Protein AF-A0A5M4DBM9-F1 (afdb_monomer)

Secondary structure (DSSP, 8-state):
-----SS------------S-HHHHHHHHHHHH--------SGGGT----

Mean predicted aligned error: 5.38 Å

Radius of gyration: 17.1 Å; Cα contacts (8 Å, |Δi|>4): 12; chains: 1; bounding box: 33×29×46 Å

Sequence (50 aa):
MMSQDIFPIRRIDHVRFYVNNARQSAYFYQHAFGFDITGFQGLETGSTNE

Foldseek 3Di:
DPPPPPDDDDDDDDDDDDDPDPVVVVVCCCPVVVDDDPDDDDVVNVDPDD

Solvent-accessible surface area (backbone atoms only — not comparable to full-atom values): 3715 Å² total; per-residue (Å²): 130,83,79,75,72,90,74,74,86,86,75,88,86,80,85,87,82,92,65,97,52,62,70,63,50,51,50,47,44,30,73,78,71,66,51,79,86,88,77,86,85,38,67,92,71,72,41,89,66,132

pLDDT: mean 91.58, std 10.46, range [49.16, 98.31]

Structure (mmCIF, N/CA/C/O backbone):
data_AF-A0A5M4DBM9-F1
#
_entry.id   AF-A0A5M4DBM9-F1
#
loop_
_atom_site.group_PDB
_atom_site.id
_atom_site.type_symbol
_atom_site.label_atom_id
_atom_site.label_alt_id
_atom_site.label_comp_id
_atom_site.label_asym_id
_atom_site.label_entity_id
_atom_site.label_seq_id
_atom_site.pdbx_PDB_ins_code
_atom_site.Cartn_x
_atom_site.Cartn_y
_atom_site.Cartn_z
_atom_site.occupancy
_atom_site.B_iso_or_equiv
_atom_site.auth_seq_id
_atom_site.auth_comp_id
_atom_site.auth_asym_id
_atom_site.auth_atom_id
_atom_site.pdbx_PDB_model_num
ATOM 1 N N . MET A 1 1 ? -22.926 5.992 36.633 1.00 49.16 1 MET A N 1
ATOM 2 C CA . MET A 1 1 ? -22.685 6.964 35.546 1.00 49.16 1 MET A CA 1
ATOM 3 C C . MET A 1 1 ? -21.871 6.227 34.499 1.00 49.16 1 MET A C 1
ATOM 5 O O . MET A 1 1 ? -20.786 5.780 34.841 1.00 49.16 1 MET A O 1
ATOM 9 N N . MET A 1 2 ? -22.419 5.955 33.311 1.00 56.38 2 MET A N 1
ATOM 10 C CA . MET A 1 2 ? -21.621 5.330 32.250 1.00 56.38 2 MET A CA 1
ATOM 11 C C . MET A 1 2 ? -20.544 6.333 31.841 1.00 56.38 2 MET A C 1
ATOM 13 O O . MET A 1 2 ? -20.885 7.461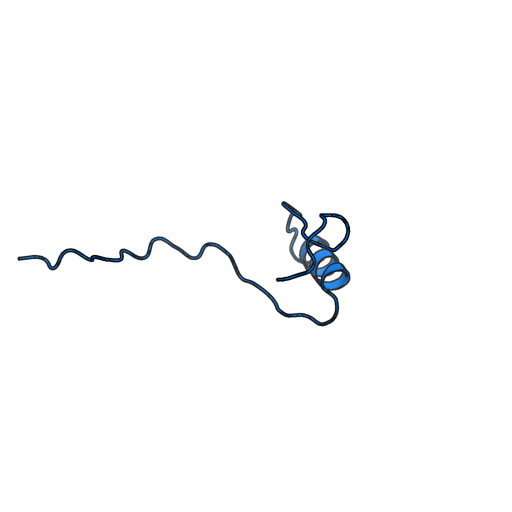 31.487 1.00 56.38 2 MET A O 1
ATOM 17 N N . SER A 1 3 ? -19.271 5.956 31.959 1.00 73.88 3 SER A N 1
ATOM 18 C CA . SER A 1 3 ? -18.158 6.765 31.466 1.00 73.88 3 SER A CA 1
ATOM 19 C C . SER A 1 3 ? -18.400 7.043 29.986 1.00 73.88 3 SER A C 1
ATOM 21 O O . SER A 1 3 ? -18.448 6.105 29.192 1.00 73.88 3 SER A O 1
ATOM 23 N N . GLN A 1 4 ? -18.628 8.309 29.624 1.00 76.75 4 GLN A N 1
ATOM 24 C CA . GLN A 1 4 ? -18.667 8.687 28.218 1.00 76.75 4 GLN A CA 1
ATOM 25 C C . GLN A 1 4 ? -17.283 8.422 27.637 1.00 76.75 4 GLN A C 1
ATOM 27 O O . GLN A 1 4 ? -16.288 8.960 28.121 1.00 76.75 4 GLN A O 1
ATOM 32 N N . ASP A 1 5 ? -17.236 7.556 26.630 1.00 80.19 5 ASP A N 1
ATOM 33 C CA . ASP A 1 5 ? -16.028 7.320 25.860 1.00 80.19 5 ASP A CA 1
ATOM 34 C C . ASP A 1 5 ? -15.706 8.599 25.076 1.00 80.19 5 ASP A C 1
ATOM 36 O O . ASP A 1 5 ? -16.405 8.964 24.131 1.00 80.19 5 ASP A O 1
ATOM 40 N N . ILE A 1 6 ? -14.688 9.323 25.540 1.00 90.00 6 ILE A N 1
ATOM 41 C CA . ILE A 1 6 ? -14.231 10.591 24.963 1.00 90.00 6 ILE A CA 1
ATOM 42 C C . ILE A 1 6 ? -13.549 10.407 23.599 1.00 90.00 6 ILE A C 1
ATOM 44 O O . ILE A 1 6 ? -13.397 11.385 22.870 1.00 90.00 6 ILE A O 1
ATOM 48 N N . PHE A 1 7 ? -13.176 9.173 23.233 1.00 88.25 7 PHE A N 1
ATOM 49 C CA . PHE A 1 7 ? -12.546 8.844 21.953 1.00 88.25 7 PHE A CA 1
ATOM 50 C C . PHE A 1 7 ? -13.095 7.525 21.383 1.00 88.25 7 PHE A C 1
ATOM 52 O O . PHE A 1 7 ? -12.372 6.529 21.306 1.00 88.25 7 PHE A O 1
ATOM 59 N N . PRO A 1 8 ? -14.362 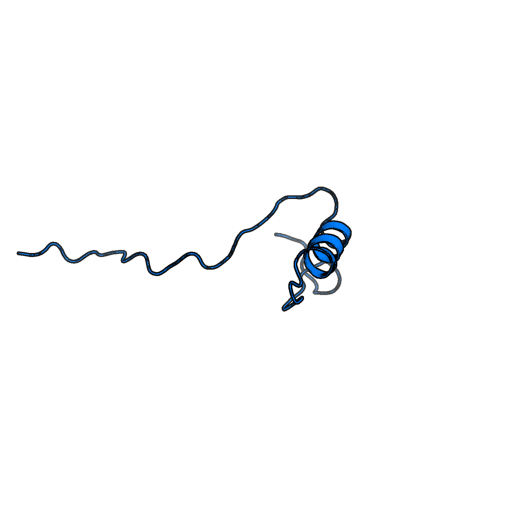7.510 20.926 1.00 90.69 8 PRO A N 1
ATOM 60 C CA . PRO A 1 8 ? -14.990 6.291 20.442 1.00 90.69 8 PRO A CA 1
ATOM 61 C C . PRO A 1 8 ? -14.319 5.798 19.154 1.00 90.69 8 PRO A C 1
ATOM 63 O O . PRO A 1 8 ? -14.347 6.461 18.110 1.00 90.69 8 PR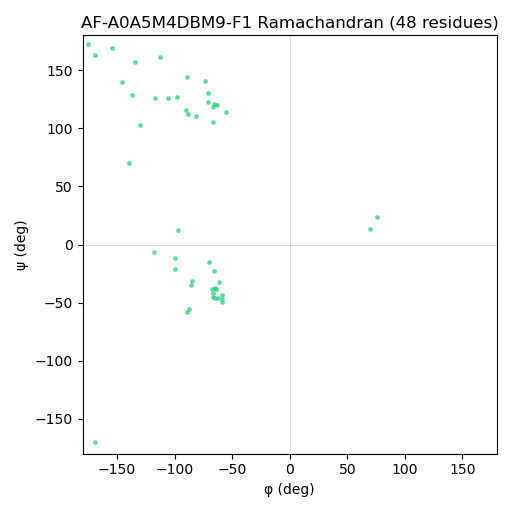O A O 1
ATOM 66 N N . ILE A 1 9 ? -13.747 4.595 19.211 1.00 91.88 9 ILE A N 1
ATOM 67 C CA . ILE A 1 9 ? -13.141 3.932 18.053 1.00 91.88 9 ILE A CA 1
ATOM 68 C C . ILE A 1 9 ? -14.250 3.484 17.095 1.00 91.88 9 ILE A C 1
ATOM 70 O O . ILE A 1 9 ? -15.139 2.720 17.463 1.00 91.88 9 ILE A O 1
ATOM 74 N N . ARG A 1 10 ? -14.195 3.949 15.840 1.00 92.50 10 ARG A N 1
ATOM 75 C CA . ARG A 1 10 ? -15.226 3.660 14.826 1.00 92.50 10 ARG A CA 1
ATOM 76 C C . ARG A 1 10 ? -14.928 2.384 14.040 1.00 92.50 10 ARG A C 1
ATOM 78 O O . ARG A 1 10 ? -15.775 1.503 13.964 1.00 92.50 10 ARG A O 1
ATOM 85 N N . ARG A 1 11 ? -13.764 2.337 13.386 1.00 96.00 11 ARG A N 1
ATOM 86 C CA . ARG A 1 11 ? -13.287 1.252 12.509 1.00 96.00 11 ARG A CA 1
ATOM 87 C C . ARG A 1 11 ? -11.852 1.533 12.055 1.00 96.00 11 ARG A C 1
ATOM 89 O O . ARG A 1 11 ? -11.350 2.634 12.269 1.00 96.00 11 ARG A O 1
ATOM 96 N N . ILE A 1 12 ? -11.243 0.561 11.381 1.00 95.88 12 ILE A N 1
ATOM 97 C CA . ILE A 1 12 ? -10.005 0.758 10.618 1.00 95.88 12 ILE A CA 1
ATOM 98 C C . ILE A 1 12 ? -10.336 1.585 9.370 1.00 95.88 12 ILE A C 1
ATOM 100 O O . ILE A 1 12 ? -11.293 1.269 8.664 1.00 95.88 12 ILE A O 1
ATOM 104 N N . ASP A 1 13 ? -9.567 2.644 9.132 1.00 95.94 13 ASP A N 1
ATOM 105 C CA . ASP A 1 13 ? -9.731 3.532 7.977 1.00 95.94 13 ASP A CA 1
ATOM 106 C C . ASP A 1 13 ? -8.944 3.021 6.761 1.00 95.94 13 ASP A C 1
ATOM 108 O O . ASP A 1 13 ? -9.520 2.733 5.716 1.00 95.94 13 ASP A O 1
ATOM 112 N N . HIS A 1 14 ? -7.637 2.807 6.932 1.00 95.19 14 HIS A N 1
ATOM 113 C CA . HIS A 1 14 ? -6.761 2.232 5.916 1.00 95.19 14 HIS A CA 1
ATOM 114 C C . HIS A 1 14 ? -5.550 1.538 6.554 1.00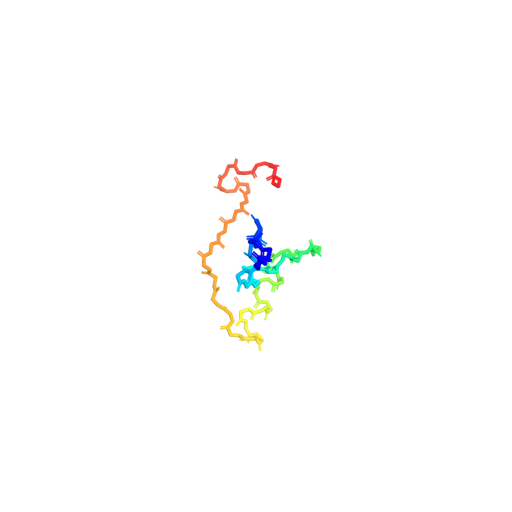 95.19 14 HIS A C 1
ATOM 116 O O . HIS A 1 14 ? -5.277 1.689 7.747 1.00 95.19 14 HIS A O 1
ATOM 122 N N . VAL A 1 15 ? -4.805 0.790 5.737 1.00 95.44 15 VAL A N 1
ATOM 123 C CA . VAL A 1 15 ? -3.504 0.210 6.094 1.00 95.44 15 VAL A CA 1
ATOM 124 C C . VAL A 1 15 ? -2.446 0.822 5.184 1.00 95.44 15 VAL A C 1
ATOM 126 O O . VAL A 1 15 ? -2.583 0.783 3.962 1.00 95.44 15 VAL A O 1
ATOM 129 N N . ARG A 1 16 ? -1.391 1.395 5.773 1.00 95.50 16 ARG A N 1
ATOM 130 C CA . ARG A 1 16 ? -0.247 1.944 5.036 1.00 95.50 16 ARG A CA 1
ATOM 131 C C . ARG A 1 16 ? 0.886 0.927 5.009 1.00 95.50 16 ARG A C 1
ATOM 133 O O . ARG A 1 16 ? 1.318 0.451 6.056 1.00 95.50 16 ARG A O 1
ATOM 140 N N . PHE A 1 17 ? 1.383 0.632 3.814 1.00 96.31 17 PHE A N 1
ATOM 141 C CA . PHE A 1 17 ? 2.527 -0.250 3.618 1.00 96.31 17 PHE A CA 1
ATOM 142 C C . PHE A 1 17 ? 3.765 0.571 3.257 1.00 96.31 17 PHE A C 1
ATOM 144 O O . PHE A 1 17 ? 3.749 1.314 2.278 1.00 96.31 17 PHE A O 1
ATOM 151 N N . TYR A 1 18 ? 4.850 0.385 4.007 1.00 96.31 18 TYR A N 1
ATOM 152 C CA . TYR A 1 18 ? 6.176 0.856 3.616 1.00 96.31 18 TYR A CA 1
ATOM 153 C C . TYR A 1 18 ? 6.865 -0.250 2.828 1.00 96.31 18 TYR A C 1
ATOM 155 O O . TYR A 1 18 ? 7.111 -1.340 3.341 1.00 96.31 18 TYR A O 1
ATOM 163 N N . VAL A 1 19 ? 7.131 0.020 1.556 1.00 97.12 19 VAL A N 1
ATOM 164 C CA . VAL A 1 19 ? 7.650 -0.961 0.601 1.00 97.12 19 VAL A CA 1
ATOM 165 C C . VAL A 1 19 ? 8.785 -0.350 -0.200 1.00 97.12 19 VAL A C 1
ATOM 167 O O . VAL A 1 19 ? 8.867 0.864 -0.354 1.00 97.12 19 VAL A O 1
ATOM 170 N N . ASN A 1 20 ? 9.651 -1.197 -0.753 1.00 98.06 20 ASN A N 1
ATOM 171 C CA . ASN A 1 20 ? 10.760 -0.729 -1.579 1.00 98.06 20 ASN A CA 1
ATOM 172 C C . ASN A 1 20 ? 10.275 -0.087 -2.897 1.00 98.06 20 ASN A C 1
ATOM 174 O O . ASN A 1 20 ? 10.775 0.960 -3.290 1.00 98.06 20 ASN A O 1
ATOM 178 N N . ASN A 1 21 ? 9.269 -0.684 -3.552 1.00 96.94 21 ASN A N 1
ATOM 179 C CA . ASN A 1 21 ? 8.676 -0.165 -4.786 1.00 96.94 21 ASN A CA 1
ATOM 180 C C . ASN A 1 21 ? 7.144 -0.103 -4.680 1.00 96.94 21 ASN A C 1
ATOM 182 O O . ASN A 1 21 ? 6.449 -1.117 -4.811 1.00 96.94 21 ASN A O 1
ATOM 186 N N . ALA A 1 22 ? 6.617 1.105 -4.464 1.00 95.88 22 ALA A N 1
ATOM 187 C CA . ALA A 1 22 ? 5.184 1.340 -4.291 1.00 95.88 22 ALA A CA 1
ATOM 188 C C . ALA A 1 22 ? 4.375 1.006 -5.552 1.00 95.88 22 ALA A C 1
ATOM 190 O O . ALA A 1 22 ? 3.303 0.414 -5.456 1.00 95.88 22 ALA A O 1
ATOM 191 N N . ARG A 1 23 ? 4.909 1.306 -6.743 1.00 95.38 23 ARG A N 1
ATOM 192 C CA . ARG A 1 23 ? 4.217 1.082 -8.021 1.00 95.38 23 ARG A CA 1
ATOM 193 C C . ARG A 1 23 ? 4.026 -0.402 -8.317 1.00 95.38 23 ARG A C 1
ATOM 195 O O . ARG A 1 23 ? 2.936 -0.818 -8.696 1.00 95.38 23 ARG A O 1
ATOM 202 N N . GLN A 1 24 ? 5.073 -1.202 -8.119 1.00 98.00 24 GLN A N 1
ATOM 203 C CA . GLN A 1 24 ? 4.995 -2.652 -8.305 1.00 98.00 24 GLN A CA 1
ATOM 204 C C . GLN A 1 24 ? 4.084 -3.298 -7.255 1.00 98.00 24 GLN A C 1
ATOM 206 O O . GLN A 1 24 ? 3.315 -4.198 -7.580 1.00 98.00 24 GLN A O 1
ATOM 211 N N . SER A 1 25 ? 4.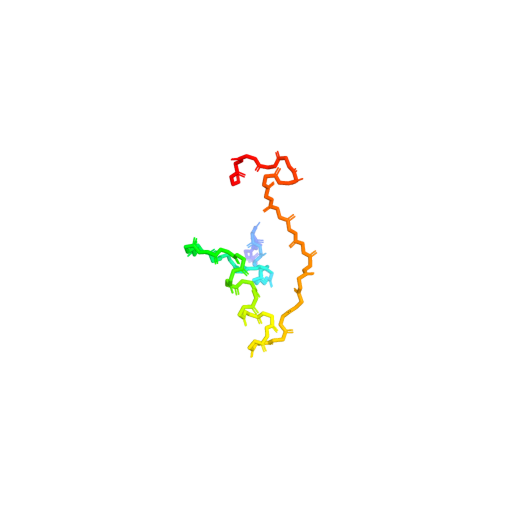132 -2.809 -6.014 1.00 98.00 25 SER A N 1
ATOM 212 C CA . SER A 1 25 ? 3.263 -3.297 -4.939 1.00 98.00 25 SER A CA 1
ATOM 213 C C . SER A 1 25 ? 1.792 -2.998 -5.233 1.00 98.00 25 SER A C 1
ATOM 215 O O . SER A 1 25 ? 0.960 -3.895 -5.145 1.00 98.00 25 SER A O 1
ATOM 217 N N . ALA A 1 26 ? 1.470 -1.773 -5.659 1.00 97.38 26 ALA A N 1
ATOM 218 C CA . ALA A 1 26 ? 0.119 -1.396 -6.069 1.00 97.38 26 ALA A CA 1
ATOM 219 C C . ALA A 1 26 ? -0.384 -2.265 -7.234 1.00 97.38 26 ALA A C 1
ATOM 221 O O . ALA A 1 26 ? -1.498 -2.780 -7.178 1.00 97.38 26 ALA A O 1
ATOM 222 N N . TYR A 1 27 ? 0.465 -2.510 -8.241 1.00 97.75 27 TYR A N 1
ATOM 223 C CA . TYR A 1 27 ? 0.152 -3.421 -9.345 1.00 97.75 27 TYR A CA 1
ATOM 224 C C . TYR A 1 27 ? -0.159 -4.841 -8.850 1.00 97.75 27 TYR A C 1
ATOM 226 O O . TYR A 1 27 ? -1.168 -5.421 -9.251 1.00 97.75 27 TYR A O 1
ATOM 234 N N . PHE A 1 28 ? 0.670 -5.389 -7.955 1.00 98.12 28 PHE A N 1
ATOM 235 C CA . PHE A 1 28 ? 0.451 -6.709 -7.365 1.00 98.12 28 PHE A CA 1
ATOM 236 C C . PHE A 1 28 ? -0.886 -6.781 -6.622 1.00 98.12 28 PHE A C 1
ATOM 238 O O . PHE A 1 28 ? -1.672 -7.687 -6.883 1.00 98.12 28 PHE A O 1
ATOM 245 N N . TYR A 1 29 ? -1.186 -5.814 -5.753 1.00 98.00 29 TYR A N 1
ATOM 246 C CA . TYR A 1 29 ? -2.438 -5.807 -4.993 1.00 98.00 29 TYR A CA 1
ATOM 247 C C . TYR A 1 29 ? -3.675 -5.641 -5.882 1.00 98.00 29 TYR A C 1
ATOM 249 O O . TYR A 1 29 ? -4.680 -6.314 -5.660 1.00 98.00 29 TYR A O 1
ATOM 257 N N . GLN A 1 30 ? -3.589 -4.833 -6.937 1.00 97.75 30 GLN A N 1
ATOM 258 C CA . GLN A 1 30 ? -4.667 -4.711 -7.915 1.00 97.75 30 GLN A CA 1
ATOM 259 C C . GLN A 1 30 ? -4.941 -6.035 -8.644 1.00 97.75 30 GLN A C 1
ATOM 261 O O . GLN A 1 30 ? -6.091 -6.449 -8.747 1.00 97.75 30 GLN A O 1
ATOM 266 N N . HIS A 1 31 ? -3.905 -6.734 -9.117 1.00 98.06 31 HIS A N 1
ATOM 267 C CA . HIS A 1 31 ? -4.087 -7.919 -9.968 1.00 98.06 31 HIS 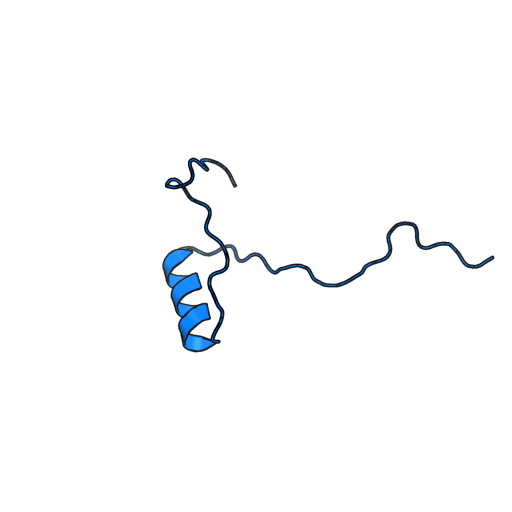A CA 1
ATOM 268 C C . HIS A 1 31 ? -4.295 -9.214 -9.180 1.00 98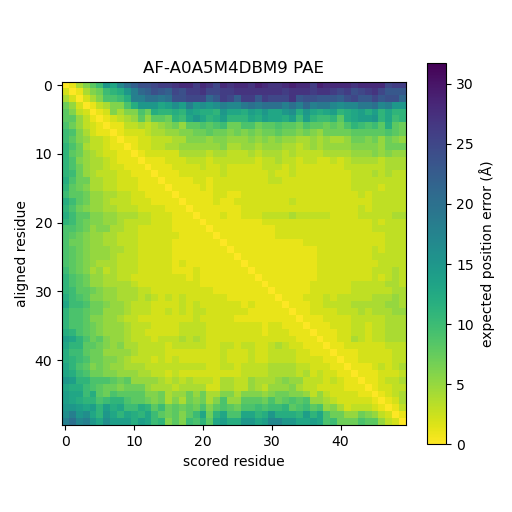.06 31 HIS A C 1
ATOM 270 O O . HIS A 1 31 ? -5.035 -10.087 -9.626 1.00 98.06 31 HIS A O 1
ATOM 276 N N . ALA A 1 32 ? -3.648 -9.359 -8.023 1.00 98.31 32 ALA A N 1
ATOM 277 C CA . ALA A 1 32 ? -3.752 -10.566 -7.208 1.00 98.31 32 ALA A CA 1
ATOM 278 C C . ALA A 1 32 ? -4.977 -10.549 -6.281 1.00 98.31 32 ALA A C 1
ATOM 280 O O . ALA A 1 32 ? -5.536 -11.608 -6.006 1.00 98.31 32 ALA A O 1
ATOM 281 N N . PHE A 1 33 ? -5.401 -9.370 -5.809 1.00 97.25 33 PHE A N 1
ATOM 282 C CA . PHE A 1 33 ? -6.498 -9.234 -4.841 1.00 97.25 33 PHE A CA 1
ATOM 283 C C . PHE A 1 33 ? -7.703 -8.451 -5.375 1.00 97.25 33 PHE A C 1
ATOM 285 O O . PHE A 1 33 ? -8.729 -8.404 -4.701 1.00 97.25 33 PHE A O 1
ATOM 292 N N . GLY A 1 34 ? -7.612 -7.858 -6.570 1.00 97.50 34 GLY A N 1
ATOM 293 C CA . GLY A 1 34 ? -8.721 -7.117 -7.175 1.00 97.50 34 GLY A CA 1
ATOM 294 C C . GLY A 1 34 ? -8.955 -5.733 -6.568 1.00 97.50 34 GLY A C 1
ATOM 295 O O . GLY A 1 34 ? -10.075 -5.237 -6.627 1.00 97.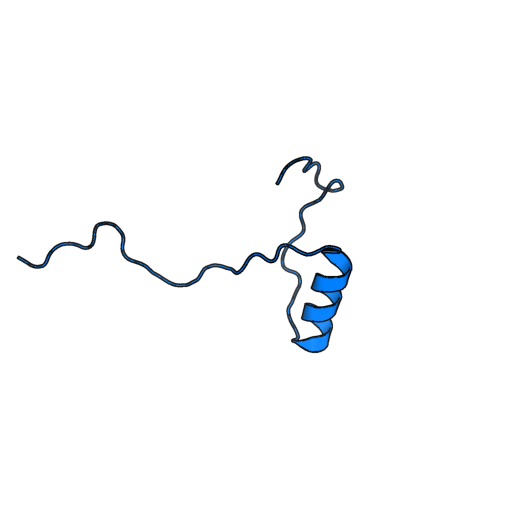50 34 GLY A O 1
ATOM 296 N N . PHE A 1 35 ? -7.943 -5.117 -5.947 1.00 97.69 35 PHE A N 1
ATOM 297 C CA . PHE A 1 35 ? -8.075 -3.758 -5.414 1.00 97.69 35 PHE A CA 1
ATOM 298 C C . PHE A 1 35 ? -8.093 -2.701 -6.521 1.00 97.69 35 PHE A C 1
ATOM 300 O O . PHE A 1 35 ? -7.285 -2.746 -7.446 1.00 97.69 35 PHE A O 1
ATOM 307 N N . ASP A 1 36 ? -8.938 -1.685 -6.363 1.00 97.62 36 ASP A N 1
ATOM 308 C CA . ASP A 1 36 ? -8.953 -0.518 -7.242 1.00 97.62 36 ASP A CA 1
ATOM 309 C C . ASP A 1 36 ? -8.014 0.586 -6.746 1.00 97.62 36 ASP A C 1
ATOM 311 O O . ASP A 1 36 ? -7.891 0.847 -5.546 1.00 97.62 36 ASP A O 1
ATOM 315 N N . ILE A 1 37 ? -7.375 1.284 -7.687 1.00 95.38 37 ILE A N 1
ATOM 316 C CA . ILE A 1 37 ? -6.580 2.478 -7.388 1.00 95.38 37 ILE A CA 1
ATOM 317 C C . ILE A 1 37 ? -7.524 3.674 -7.269 1.00 95.38 37 ILE A C 1
ATOM 319 O O . ILE A 1 37 ? -8.081 4.140 -8.260 1.00 95.38 37 ILE A O 1
ATOM 323 N N . THR A 1 38 ? -7.684 4.189 -6.052 1.00 96.56 38 THR A N 1
ATOM 324 C CA . THR A 1 38 ? -8.582 5.318 -5.753 1.00 96.56 38 THR A CA 1
ATOM 325 C C . THR A 1 38 ? -7.864 6.664 -5.641 1.00 96.56 38 THR A C 1
ATOM 327 O O . THR A 1 38 ? -8.514 7.707 -5.639 1.00 96.56 38 THR A O 1
ATOM 330 N N . GLY A 1 39 ? -6.531 6.667 -5.578 1.00 95.06 39 GLY A N 1
ATOM 331 C CA . GLY A 1 39 ? -5.724 7.879 -5.473 1.00 95.06 39 GLY A CA 1
ATOM 332 C C . GLY A 1 39 ? -4.236 7.617 -5.691 1.00 95.06 39 GLY A C 1
ATOM 333 O O . GLY A 1 39 ? -3.774 6.477 -5.638 1.00 95.06 39 GLY A O 1
ATOM 334 N N . PHE A 1 40 ? -3.487 8.687 -5.950 1.00 93.88 40 PHE A N 1
ATOM 335 C CA . PHE A 1 40 ? -2.038 8.666 -6.138 1.00 93.88 40 PHE A CA 1
ATOM 336 C C . PHE A 1 40 ? -1.426 9.951 -5.578 1.00 93.88 40 PHE A C 1
ATOM 338 O O . PHE A 1 40 ? -1.980 11.034 -5.766 1.00 93.88 40 PHE A O 1
ATOM 345 N N . GLN A 1 41 ? -0.276 9.819 -4.923 1.00 93.44 41 GLN A N 1
ATOM 346 C CA . GLN A 1 41 ? 0.530 10.934 -4.447 1.00 93.44 41 GLN A CA 1
ATOM 347 C C . GLN A 1 41 ? 1.997 10.640 -4.759 1.00 93.44 41 GLN A C 1
ATOM 349 O O . GLN A 1 41 ? 2.503 9.566 -4.433 1.00 93.44 41 GLN A O 1
ATOM 354 N N . GLY A 1 42 ? 2.668 11.589 -5.402 1.00 92.94 42 GLY A N 1
ATOM 355 C CA . GLY A 1 42 ? 4.059 11.459 -5.814 1.00 92.94 42 GLY A CA 1
ATOM 356 C C . GLY A 1 42 ? 4.641 12.789 -6.279 1.00 92.94 42 GLY A C 1
ATOM 357 O O . GLY A 1 42 ? 4.023 13.849 -6.147 1.00 92.94 42 GLY A O 1
ATOM 358 N N . LEU A 1 43 ? 5.834 12.739 -6.864 1.00 94.00 43 LEU A N 1
ATOM 359 C CA . LEU A 1 43 ? 6.500 13.931 -7.394 1.00 94.00 43 LEU A CA 1
ATOM 360 C C . LEU A 1 43 ? 5.669 14.593 -8.504 1.00 94.00 43 LEU A C 1
ATOM 362 O O . LEU A 1 43 ? 5.643 15.815 -8.622 1.00 94.00 43 LEU A O 1
ATOM 366 N N . GLU A 1 44 ? 4.924 13.795 -9.268 1.00 93.25 44 GLU A N 1
ATOM 367 C CA . GLU A 1 44 ? 4.013 14.244 -10.320 1.00 93.25 44 GLU A CA 1
ATOM 368 C C . GLU A 1 44 ? 2.830 15.055 -9.770 1.00 93.25 44 GLU A C 1
ATOM 370 O O . GLU A 1 44 ? 2.257 15.869 -10.491 1.00 93.25 44 GLU A O 1
ATOM 375 N N . THR A 1 45 ? 2.484 14.877 -8.490 1.00 94.94 45 THR A N 1
ATOM 376 C CA . THR A 1 45 ? 1.463 15.672 -7.790 1.00 94.94 45 THR A CA 1
ATOM 377 C C . THR A 1 45 ? 2.071 16.814 -6.970 1.00 94.94 45 THR A C 1
ATOM 379 O O . THR A 1 45 ? 1.389 17.394 -6.128 1.00 94.94 45 THR A O 1
ATOM 382 N N . GLY A 1 46 ? 3.359 17.127 -7.164 1.00 93.12 46 GLY A N 1
ATOM 383 C CA . GLY A 1 46 ? 4.080 18.158 -6.408 1.00 93.12 46 GLY A CA 1
ATOM 384 C C . GLY A 1 46 ? 4.334 17.796 -4.941 1.00 93.12 46 GLY A C 1
ATOM 385 O O . GLY A 1 46 ? 4.668 18.667 -4.141 1.00 93.12 46 GLY A O 1
ATOM 386 N N . SER A 1 47 ? 4.151 16.528 -4.565 1.00 92.44 47 SER A N 1
ATOM 387 C CA . SER A 1 47 ? 4.408 16.053 -3.206 1.00 92.44 47 SER A CA 1
ATOM 388 C C . SER A 1 47 ? 5.867 15.629 -3.072 1.00 92.44 47 SER A C 1
ATOM 390 O O . SER A 1 47 ? 6.295 14.651 -3.678 1.00 92.44 47 SER A O 1
ATOM 392 N N . THR A 1 48 ? 6.626 16.388 -2.283 1.00 89.00 48 THR A N 1
ATOM 393 C CA . THR A 1 48 ? 8.060 16.142 -2.028 1.00 89.00 48 THR A CA 1
ATOM 394 C C . THR A 1 48 ? 8.303 15.427 -0.700 1.00 89.00 48 THR A C 1
ATOM 396 O O . THR A 1 48 ? 9.352 14.820 -0.506 1.00 89.00 48 THR A O 1
ATOM 399 N N . ASN A 1 49 ? 7.335 15.502 0.210 1.00 79.31 49 ASN A N 1
ATOM 400 C CA . ASN A 1 49 ? 7.379 14.866 1.520 1.00 79.31 49 ASN A CA 1
ATOM 401 C C . ASN A 1 49 ? 6.331 13.754 1.588 1.00 79.31 49 ASN A C 1
ATOM 403 O O . ASN A 1 49 ? 5.387 13.749 0.791 1.00 79.31 49 ASN A O 1
ATOM 407 N N . GLU A 1 50 ? 6.508 12.849 2.553 1.00 64.56 50 GLU A N 1
ATOM 408 C CA . GLU A 1 50 ? 5.396 12.025 3.042 1.00 64.56 50 GLU A CA 1
ATOM 409 C C . GLU A 1 50 ? 4.312 12.893 3.698 1.00 64.56 50 GLU A C 1
ATOM 411 O O . GLU A 1 50 ? 4.670 13.9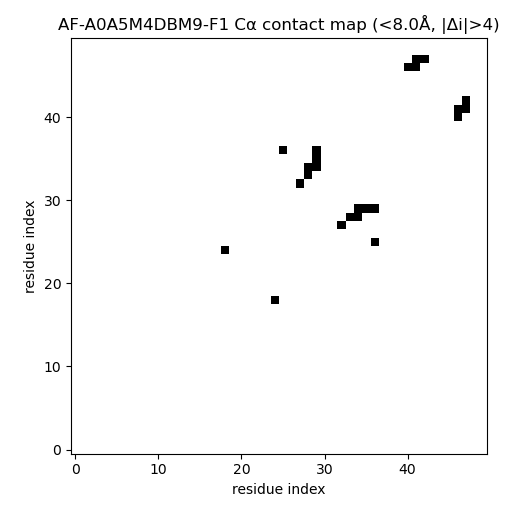19 4.328 1.00 64.56 50 GLU A O 1
#